Protein AF-A0A926ZY01-F1 (afdb_monomer_lite)

Structure (mmCIF, N/CA/C/O backbone):
data_AF-A0A926ZY01-F1
#
_entry.id   AF-A0A926ZY01-F1
#
loop_
_atom_site.group_PDB
_atom_site.id
_atom_site.type_symbol
_atom_site.label_atom_id
_atom_site.label_alt_id
_atom_site.label_comp_id
_atom_site.label_asym_id
_atom_site.label_entity_id
_atom_site.label_seq_id
_atom_site.pdbx_PDB_ins_code
_atom_site.Cartn_x
_atom_site.Cartn_y
_atom_site.Cartn_z
_atom_site.occupancy
_atom_site.B_iso_or_equiv
_atom_site.auth_seq_id
_atom_site.auth_comp_id
_atom_site.auth_asym_id
_atom_site.auth_atom_id
_atom_site.pdbx_PDB_model_num
ATOM 1 N N . MET A 1 1 ? -12.949 9.834 -4.287 1.00 61.84 1 MET A N 1
ATOM 2 C CA . MET A 1 1 ? -11.508 9.542 -4.143 1.00 61.84 1 MET A CA 1
ATOM 3 C C . MET A 1 1 ? -11.070 9.947 -2.746 1.00 61.84 1 MET A C 1
ATOM 5 O O . MET A 1 1 ? -11.374 11.066 -2.349 1.00 61.84 1 MET A O 1
ATOM 9 N N . LYS A 1 2 ? -10.418 9.050 -2.001 1.00 68.69 2 LYS A N 1
ATOM 10 C CA . LYS A 1 2 ? -9.829 9.330 -0.682 1.00 68.69 2 LYS A CA 1
ATOM 11 C C . LYS A 1 2 ? -8.324 9.095 -0.806 1.00 68.69 2 LYS A C 1
ATOM 13 O O . LYS A 1 2 ? -7.907 7.961 -1.002 1.00 68.69 2 LYS A O 1
ATOM 18 N N . LEU A 1 3 ? -7.532 10.164 -0.786 1.00 67.56 3 LEU A N 1
ATOM 19 C CA . LEU A 1 3 ? -6.085 10.106 -0.996 1.00 67.56 3 LEU A CA 1
ATOM 20 C C . LEU A 1 3 ? -5.375 10.776 0.179 1.00 67.56 3 LEU A C 1
ATOM 22 O O . LEU A 1 3 ? -5.732 11.895 0.541 1.00 67.56 3 LEU A O 1
ATOM 26 N N . ALA A 1 4 ? -4.372 10.103 0.740 1.00 73.69 4 ALA A N 1
ATOM 27 C CA . ALA A 1 4 ? -3.508 10.651 1.774 1.00 73.69 4 ALA A CA 1
ATOM 28 C C . ALA A 1 4 ? -2.054 10.627 1.295 1.00 73.69 4 ALA A C 1
ATOM 30 O O . ALA A 1 4 ? -1.463 9.564 1.121 1.00 73.69 4 ALA A O 1
ATOM 31 N N . LEU A 1 5 ? -1.490 11.812 1.071 1.00 71.50 5 LEU A N 1
ATOM 32 C CA . LEU A 1 5 ? -0.093 11.987 0.681 1.00 71.50 5 LEU A CA 1
ATOM 33 C C . LEU A 1 5 ? 0.662 12.537 1.887 1.00 71.50 5 LEU A C 1
ATOM 35 O O . LEU A 1 5 ? 0.366 13.640 2.345 1.00 71.50 5 LEU A O 1
ATOM 39 N N . LEU A 1 6 ? 1.596 11.754 2.421 1.00 75.56 6 LEU A N 1
ATOM 40 C CA . LEU A 1 6 ? 2.388 12.120 3.591 1.00 75.56 6 LEU A CA 1
ATOM 41 C C . LEU A 1 6 ? 3.845 12.268 3.168 1.00 75.56 6 LEU A C 1
ATOM 43 O O . LEU A 1 6 ? 4.340 11.485 2.366 1.00 75.56 6 LEU A O 1
ATOM 47 N N . SER A 1 7 ? 4.558 13.256 3.710 1.00 69.00 7 SER A N 1
ATOM 48 C CA . SER A 1 7 ? 5.970 13.414 3.352 1.00 69.00 7 SER A CA 1
ATOM 49 C C . SER A 1 7 ? 6.815 12.254 3.887 1.00 69.00 7 SER A C 1
ATOM 51 O O . SER A 1 7 ? 7.634 11.660 3.195 1.00 69.00 7 SER A O 1
ATOM 53 N N . THR A 1 8 ? 6.572 11.871 5.131 1.00 70.06 8 THR A N 1
ATOM 54 C CA . THR A 1 8 ? 7.142 10.667 5.723 1.00 70.06 8 THR A CA 1
ATOM 55 C C . THR A 1 8 ? 6.155 10.116 6.733 1.00 70.06 8 THR A C 1
ATOM 57 O O . THR A 1 8 ? 5.390 10.862 7.345 1.00 70.06 8 THR A O 1
ATOM 60 N N . GLN A 1 9 ? 6.160 8.798 6.870 1.00 72.06 9 GLN A N 1
ATOM 61 C CA . GLN A 1 9 ? 5.323 8.065 7.817 1.00 72.06 9 GLN A CA 1
ATOM 62 C C . GLN A 1 9 ? 6.135 7.611 9.034 1.00 72.06 9 GLN A C 1
ATOM 64 O O . GLN A 1 9 ? 5.579 7.093 9.993 1.00 72.06 9 GLN A O 1
ATOM 69 N N . GLU A 1 10 ? 7.451 7.829 8.994 1.00 74.38 10 GLU A N 1
ATOM 70 C CA . GLU A 1 10 ? 8.391 7.391 10.023 1.00 74.38 10 GLU A CA 1
ATOM 71 C C . GLU A 1 10 ? 8.517 8.387 11.177 1.00 74.38 10 GLU A C 1
ATOM 73 O O . GLU A 1 10 ? 9.062 8.060 12.228 1.00 74.38 10 GLU A O 1
ATOM 78 N N . THR A 1 11 ? 8.028 9.613 10.989 1.00 81.12 11 THR A N 1
ATOM 79 C CA . THR A 1 11 ? 7.931 10.592 12.070 1.00 81.12 11 THR A CA 1
ATOM 80 C C . THR A 1 11 ? 6.690 10.322 12.907 1.00 81.12 11 THR A C 1
ATOM 82 O O . THR A 1 11 ? 5.692 9.792 12.417 1.00 81.12 11 THR A O 1
ATOM 85 N N . GLU A 1 12 ? 6.706 10.765 14.162 1.00 83.25 12 GLU A N 1
ATOM 86 C CA . GLU A 1 12 ? 5.544 10.680 15.053 1.00 83.25 12 GLU A CA 1
ATOM 87 C C . GLU A 1 12 ? 4.293 11.329 14.435 1.00 83.25 12 GLU A C 1
ATOM 89 O O . GLU A 1 12 ? 3.196 10.770 14.491 1.00 83.25 12 GLU A O 1
ATOM 94 N N . SER A 1 13 ? 4.454 12.479 13.771 1.00 84.69 13 SER A N 1
ATOM 95 C CA . SER A 1 13 ? 3.359 13.152 13.065 1.00 84.69 13 SER A CA 1
ATOM 96 C C . SER A 1 13 ? 2.849 12.343 11.871 1.00 84.69 13 SER A C 1
ATOM 98 O O . SER A 1 13 ? 1.641 12.297 11.642 1.00 84.69 13 SER A O 1
ATOM 100 N N . GLY A 1 14 ? 3.745 11.683 11.131 1.00 85.81 14 GLY A N 1
ATOM 101 C CA . GLY A 1 14 ? 3.386 10.790 10.033 1.00 85.81 14 GLY A CA 1
ATOM 102 C C . GLY A 1 14 ? 2.581 9.588 10.521 1.00 85.81 14 GLY A C 1
ATOM 103 O O . GLY A 1 14 ? 1.482 9.342 10.028 1.00 85.81 14 GLY A O 1
ATOM 104 N N . ALA A 1 15 ? 3.072 8.905 11.555 1.00 86.12 15 ALA A N 1
ATOM 105 C CA . ALA A 1 15 ? 2.375 7.788 12.187 1.00 86.12 15 ALA A CA 1
ATOM 106 C C . ALA A 1 15 ? 1.003 8.208 12.747 1.00 86.12 15 ALA A C 1
ATOM 108 O O . ALA A 1 15 ? 0.004 7.517 12.543 1.00 86.12 15 ALA A O 1
ATOM 109 N N . THR A 1 16 ? 0.924 9.381 13.383 1.00 90.00 16 THR A N 1
ATOM 110 C CA . THR A 1 16 ? -0.337 9.946 13.892 1.00 90.00 16 THR A CA 1
ATOM 111 C C . THR A 1 16 ? -1.329 10.220 12.762 1.00 90.00 16 THR A C 1
ATOM 113 O O . THR A 1 16 ? -2.512 9.911 12.897 1.00 90.00 16 THR A O 1
ATOM 116 N N . ALA A 1 17 ? -0.865 10.748 11.627 1.00 90.19 17 ALA A N 1
ATOM 117 C CA . ALA A 1 17 ? -1.714 10.983 10.465 1.00 90.19 17 ALA A CA 1
ATOM 118 C C . ALA A 1 17 ? -2.256 9.670 9.876 1.00 90.19 17 ALA A C 1
ATOM 120 O O . ALA A 1 17 ? -3.448 9.580 9.577 1.00 90.19 17 ALA A O 1
ATOM 121 N N . VAL A 1 18 ? -1.418 8.632 9.760 1.00 90.69 18 VAL A N 1
ATOM 122 C CA . VAL A 1 18 ? -1.853 7.300 9.301 1.00 90.69 18 VAL A CA 1
ATOM 123 C C . VAL A 1 18 ? -2.886 6.708 10.257 1.00 90.69 18 VAL A C 1
ATOM 125 O O . VAL A 1 18 ? -3.937 6.251 9.808 1.00 90.69 18 VAL A O 1
ATOM 128 N N . LYS A 1 19 ? -2.637 6.773 11.570 1.00 92.00 19 LYS A N 1
ATOM 129 C CA . LYS A 1 19 ? -3.585 6.314 12.591 1.00 92.00 19 LYS A CA 1
ATOM 130 C C . LYS A 1 19 ? -4.932 7.025 12.468 1.00 92.00 19 LYS A C 1
ATOM 132 O O . LYS A 1 19 ? -5.966 6.366 12.389 1.00 92.00 19 LYS A O 1
ATOM 137 N N . PHE A 1 20 ? -4.915 8.354 12.382 1.00 91.88 20 PHE A N 1
ATOM 138 C CA . PHE A 1 20 ? -6.122 9.160 12.222 1.00 91.88 20 PHE A CA 1
ATOM 139 C C . PHE A 1 20 ? -6.922 8.758 10.977 1.00 91.88 20 PHE A C 1
ATOM 141 O O . PHE A 1 20 ? -8.148 8.668 11.036 1.00 91.88 20 PHE A O 1
ATOM 148 N N . LEU A 1 21 ? -6.250 8.481 9.856 1.00 90.88 21 LEU A N 1
ATOM 149 C CA . LEU A 1 21 ? -6.900 8.021 8.628 1.00 90.88 21 LEU A CA 1
ATOM 150 C C . LEU A 1 21 ? -7.535 6.640 8.797 1.00 90.88 21 LEU A C 1
ATOM 152 O O . LEU A 1 21 ? -8.683 6.454 8.400 1.00 90.88 21 LEU A O 1
ATOM 156 N N . VAL A 1 22 ? -6.814 5.688 9.393 1.00 91.81 22 VAL A N 1
ATOM 157 C CA . VAL A 1 22 ? -7.323 4.332 9.649 1.00 91.81 22 VAL A CA 1
ATOM 158 C C . VAL A 1 22 ? -8.569 4.375 10.532 1.00 91.81 22 VAL A C 1
ATOM 160 O O . VAL A 1 22 ? -9.571 3.735 10.209 1.00 91.81 22 VAL A O 1
ATOM 163 N N . GLU A 1 23 ? -8.546 5.170 11.601 1.00 92.25 23 GLU A N 1
ATOM 164 C CA . GLU A 1 23 ? -9.684 5.338 12.509 1.00 92.25 23 GLU A CA 1
ATOM 165 C C . GLU A 1 23 ? -10.859 6.047 11.816 1.00 92.25 23 GLU A C 1
ATOM 167 O O . GLU A 1 23 ? -11.980 5.535 11.814 1.00 92.25 23 GLU A O 1
ATOM 172 N N . SER A 1 24 ? -10.604 7.175 11.145 1.00 90.62 24 SER A N 1
ATOM 173 C CA . SER A 1 24 ? -11.639 7.983 10.473 1.00 90.62 24 SER A CA 1
ATOM 174 C C . SER A 1 24 ? -12.334 7.246 9.329 1.00 90.62 24 SER A C 1
ATOM 176 O O . SER A 1 24 ? -13.474 7.555 8.982 1.00 90.62 24 SER A O 1
ATOM 178 N N . LEU A 1 25 ? -11.645 6.286 8.715 1.00 90.00 25 LEU A N 1
ATOM 179 C CA . LEU A 1 25 ? -12.168 5.481 7.616 1.00 90.00 25 LEU A CA 1
ATOM 180 C C . LEU A 1 25 ? -12.677 4.110 8.062 1.00 90.00 25 LEU A C 1
ATOM 182 O O . LEU A 1 25 ? -13.145 3.353 7.216 1.00 90.00 25 LEU A O 1
ATOM 186 N N . SER A 1 26 ? -12.640 3.814 9.368 1.00 92.69 26 SER A N 1
ATOM 187 C CA . SER A 1 26 ? -13.055 2.522 9.930 1.00 92.69 26 SER A CA 1
ATOM 188 C C . SER A 1 26 ? -12.314 1.337 9.299 1.00 92.69 26 SER A C 1
ATOM 190 O O . SER A 1 26 ? -12.901 0.295 9.027 1.00 92.69 26 SER A O 1
ATOM 192 N N . PHE A 1 27 ? -11.011 1.501 9.056 1.00 93.19 27 PHE A N 1
ATOM 193 C CA . PHE A 1 27 ? -10.144 0.458 8.500 1.00 93.19 27 PHE A CA 1
ATOM 194 C C . PHE A 1 27 ? -9.415 -0.371 9.557 1.00 93.19 27 PHE A C 1
ATOM 196 O O . PHE A 1 27 ? -8.578 -1.208 9.214 1.00 93.19 27 PHE A O 1
ATOM 203 N N . LYS A 1 28 ? -9.732 -0.175 10.836 1.00 91.75 28 LYS A N 1
ATOM 204 C CA . LYS A 1 28 ? -9.275 -1.083 11.883 1.00 91.75 28 LYS A CA 1
ATOM 205 C C . LYS A 1 28 ? -9.736 -2.514 11.565 1.00 91.75 28 LYS A C 1
ATOM 207 O O . LYS A 1 28 ? -10.830 -2.711 11.045 1.00 91.75 28 LYS A O 1
ATOM 212 N N . ASP A 1 29 ? -8.875 -3.484 11.841 1.00 94.75 29 ASP A N 1
ATOM 213 C CA . ASP A 1 29 ? -9.057 -4.917 11.594 1.00 94.75 29 ASP A CA 1
ATOM 214 C C . ASP A 1 29 ? -9.157 -5.299 10.101 1.00 94.75 29 ASP A C 1
ATOM 216 O O . ASP A 1 29 ? -9.592 -6.396 9.748 1.00 94.75 29 ASP A O 1
ATOM 220 N N . THR A 1 30 ? -8.716 -4.415 9.196 1.00 96.06 30 THR A N 1
ATOM 221 C CA . THR A 1 30 ? -8.625 -4.707 7.757 1.00 96.06 30 THR A CA 1
ATOM 222 C C . THR A 1 30 ? -7.220 -5.141 7.337 1.00 96.06 30 THR A C 1
ATOM 224 O O . THR A 1 30 ? -6.233 -4.935 8.045 1.00 96.06 30 THR A O 1
ATOM 227 N N . SER A 1 31 ? -7.118 -5.743 6.150 1.00 97.31 31 SER A N 1
ATOM 228 C CA . SER A 1 31 ? -5.833 -6.041 5.514 1.00 97.31 31 SER A CA 1
ATOM 229 C C . SER A 1 31 ? -5.396 -4.931 4.558 1.00 97.31 31 SER A C 1
ATOM 231 O O . SER A 1 31 ? -6.235 -4.358 3.863 1.00 97.31 31 SER A O 1
ATOM 233 N N . ALA A 1 32 ? -4.093 -4.714 4.433 1.00 97.69 32 ALA A N 1
ATOM 234 C CA . ALA A 1 32 ? -3.480 -3.761 3.518 1.00 97.69 32 ALA A CA 1
ATOM 235 C C . ALA A 1 32 ? -2.446 -4.444 2.610 1.00 97.69 32 ALA A C 1
ATOM 237 O O . ALA A 1 32 ? -1.931 -5.520 2.923 1.00 97.69 32 ALA A O 1
ATOM 238 N N . ALA A 1 33 ? -2.122 -3.796 1.494 1.00 97.56 33 ALA A N 1
ATOM 239 C CA . ALA A 1 33 ? -1.030 -4.190 0.610 1.00 97.56 33 ALA A CA 1
ATOM 240 C C . ALA A 1 33 ? 0.087 -3.145 0.584 1.00 97.56 33 ALA A C 1
ATOM 242 O O . ALA A 1 33 ? -0.139 -1.978 0.883 1.00 97.56 33 ALA A O 1
ATOM 243 N N . PHE A 1 34 ? 1.279 -3.564 0.177 1.00 96.12 34 PHE A N 1
ATOM 244 C CA . PHE A 1 34 ? 2.463 -2.735 0.008 1.00 96.12 34 PHE A CA 1
ATOM 245 C C . PHE A 1 34 ? 3.010 -2.883 -1.409 1.00 96.12 34 PHE A C 1
ATOM 247 O O . PHE A 1 34 ? 3.200 -4.005 -1.882 1.00 96.12 34 PHE A O 1
ATOM 254 N N . ILE A 1 35 ? 3.299 -1.758 -2.059 1.00 94.50 35 ILE A N 1
ATOM 255 C CA . ILE A 1 35 ? 3.997 -1.697 -3.341 1.00 94.50 35 ILE A CA 1
ATOM 256 C C . ILE A 1 35 ? 5.366 -1.059 -3.116 1.00 94.50 35 ILE A C 1
ATOM 258 O O . ILE A 1 35 ? 5.456 0.099 -2.700 1.00 94.50 35 ILE A O 1
ATOM 262 N N . ALA A 1 36 ? 6.421 -1.807 -3.425 1.00 92.88 36 ALA A N 1
ATOM 263 C CA . ALA A 1 36 ? 7.777 -1.288 -3.443 1.00 92.88 36 ALA A CA 1
ATOM 264 C C . ALA A 1 36 ? 8.001 -0.427 -4.700 1.00 92.88 36 ALA A C 1
ATOM 266 O O . ALA A 1 36 ? 7.776 -0.866 -5.830 1.00 92.88 36 ALA A O 1
ATOM 267 N N . SER A 1 37 ? 8.453 0.812 -4.507 1.00 88.19 37 SER A N 1
ATOM 268 C CA . SER A 1 37 ? 8.797 1.755 -5.583 1.00 88.19 37 SER A CA 1
ATOM 269 C C . SER A 1 37 ? 10.129 1.424 -6.267 1.00 88.19 37 SER A C 1
ATOM 271 O O . SER A 1 37 ? 10.408 1.911 -7.363 1.00 88.19 37 SER A O 1
ATOM 273 N N . GLN A 1 38 ? 10.944 0.591 -5.623 1.00 87.56 38 GLN A N 1
ATOM 274 C CA . GLN A 1 38 ? 12.219 0.060 -6.097 1.00 87.56 38 GLN A CA 1
ATOM 275 C C . GLN A 1 38 ? 12.503 -1.276 -5.390 1.00 87.56 38 GLN A 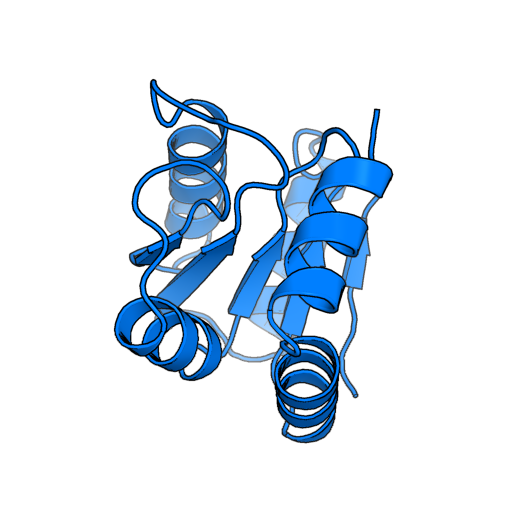C 1
ATOM 277 O O . GLN A 1 38 ? 11.861 -1.538 -4.371 1.00 87.56 38 GLN A O 1
ATOM 282 N N . PRO A 1 39 ? 13.465 -2.087 -5.869 1.00 89.06 39 PRO A N 1
ATOM 283 C CA . PRO A 1 39 ? 13.789 -3.361 -5.240 1.00 89.06 39 PRO A CA 1
ATOM 284 C C . PRO A 1 39 ? 14.068 -3.260 -3.735 1.00 89.06 39 PRO A C 1
ATOM 286 O O . PRO A 1 39 ? 14.975 -2.540 -3.321 1.00 89.06 39 PRO A O 1
ATOM 289 N N . ASP A 1 40 ? 13.316 -4.019 -2.936 1.00 88.94 40 ASP A N 1
ATOM 290 C CA . ASP A 1 40 ? 13.473 -4.139 -1.476 1.00 88.94 40 ASP A CA 1
ATOM 291 C C . ASP A 1 40 ? 13.757 -5.605 -1.112 1.00 88.94 40 ASP A C 1
ATOM 293 O O . ASP A 1 40 ? 12.916 -6.326 -0.573 1.00 88.94 40 ASP A O 1
ATOM 297 N N . ALA A 1 41 ? 14.950 -6.082 -1.484 1.00 88.12 41 ALA A N 1
ATOM 298 C CA . ALA A 1 41 ? 15.317 -7.500 -1.405 1.00 88.12 41 ALA A CA 1
ATOM 299 C C . ALA A 1 41 ? 15.213 -8.079 0.019 1.00 88.12 41 ALA A C 1
ATOM 301 O O . ALA A 1 41 ? 14.811 -9.229 0.193 1.00 88.12 41 ALA A O 1
ATOM 302 N N . GLU A 1 42 ? 15.536 -7.273 1.031 1.00 91.62 42 GLU A N 1
ATOM 303 C CA . GLU A 1 42 ? 15.460 -7.659 2.446 1.00 91.62 42 GLU A CA 1
ATOM 304 C C . GLU A 1 42 ? 14.091 -7.354 3.074 1.00 91.62 42 GLU A C 1
ATOM 306 O O . GLU A 1 42 ? 13.863 -7.647 4.250 1.00 91.62 42 GLU A O 1
ATOM 311 N N . ARG A 1 43 ? 13.158 -6.790 2.293 1.00 92.62 43 ARG A N 1
ATOM 312 C CA . ARG A 1 43 ? 11.836 -6.341 2.748 1.00 92.62 43 ARG A CA 1
ATOM 313 C C . ARG A 1 43 ? 11.927 -5.366 3.922 1.00 92.62 43 ARG A C 1
ATOM 315 O O . ARG A 1 43 ? 11.065 -5.380 4.802 1.00 92.62 43 ARG A O 1
ATOM 322 N N . TYR A 1 44 ? 12.980 -4.555 3.974 1.00 92.44 44 TYR A N 1
ATOM 323 C CA . TYR A 1 44 ? 13.240 -3.649 5.088 1.00 92.44 44 TYR A CA 1
ATOM 324 C C . TYR A 1 44 ? 12.101 -2.636 5.240 1.00 92.44 44 TYR A C 1
ATOM 326 O O . TYR A 1 44 ? 11.517 -2.507 6.320 1.00 92.44 44 TYR A O 1
ATOM 334 N N . PHE A 1 45 ? 11.728 -1.970 4.144 1.00 90.94 45 PHE A N 1
ATOM 335 C CA . PHE A 1 45 ? 10.672 -0.958 4.155 1.00 90.94 45 PHE A CA 1
ATOM 336 C C . PHE A 1 45 ? 9.299 -1.591 4.361 1.00 90.94 45 PHE A C 1
ATOM 338 O O . PHE A 1 45 ? 8.475 -1.049 5.099 1.00 90.94 45 PHE A O 1
ATOM 345 N N . PHE A 1 46 ? 9.069 -2.765 3.768 1.00 94.19 46 PHE A N 1
ATOM 346 C CA . PHE A 1 46 ? 7.844 -3.528 3.996 1.00 94.19 46 PHE A CA 1
ATOM 347 C C . PHE A 1 46 ? 7.660 -3.905 5.470 1.00 94.19 46 PHE A C 1
ATOM 349 O O . PHE A 1 46 ? 6.592 -3.670 6.030 1.00 94.19 46 PHE A O 1
ATOM 356 N N . ASN A 1 47 ? 8.688 -4.472 6.108 1.00 95.25 47 ASN A N 1
ATOM 357 C CA . ASN A 1 47 ? 8.617 -4.894 7.507 1.00 95.25 47 ASN A CA 1
ATOM 358 C C . ASN A 1 47 ? 8.402 -3.689 8.431 1.00 95.25 47 ASN A C 1
ATOM 360 O O . ASN A 1 47 ? 7.523 -3.730 9.284 1.00 95.25 47 ASN A O 1
ATOM 364 N N . LYS A 1 48 ? 9.115 -2.582 8.195 1.00 92.56 48 LYS A N 1
ATOM 365 C CA . LYS A 1 48 ? 8.928 -1.342 8.957 1.00 92.56 48 LYS A CA 1
ATOM 366 C C . LYS A 1 48 ? 7.506 -0.787 8.830 1.00 92.56 48 LYS A C 1
ATOM 368 O O . LYS A 1 48 ? 6.903 -0.397 9.828 1.00 92.56 48 LYS A O 1
ATOM 373 N N . ALA A 1 49 ? 6.948 -0.775 7.616 1.00 93.19 49 ALA A N 1
ATOM 374 C CA . ALA A 1 49 ? 5.562 -0.371 7.399 1.00 93.19 49 ALA A CA 1
ATOM 375 C C . ALA A 1 49 ? 4.579 -1.336 8.081 1.00 93.19 49 ALA A C 1
ATOM 377 O O . ALA A 1 49 ? 3.622 -0.881 8.707 1.00 93.19 49 ALA A O 1
ATOM 378 N N . ARG A 1 50 ? 4.821 -2.652 7.997 1.00 95.88 50 ARG A N 1
ATOM 379 C CA . ARG A 1 50 ? 3.986 -3.681 8.633 1.00 95.88 50 ARG A CA 1
ATOM 380 C C . ARG A 1 50 ? 3.896 -3.465 10.137 1.00 95.88 50 ARG A C 1
ATOM 382 O O . ARG A 1 50 ? 2.784 -3.418 10.647 1.00 95.88 50 ARG A O 1
ATOM 389 N N . ASP A 1 51 ? 5.026 -3.268 10.809 1.00 94.69 51 ASP A N 1
ATOM 390 C CA . ASP A 1 51 ? 5.064 -3.052 12.258 1.00 94.69 51 ASP A CA 1
ATOM 391 C C . ASP A 1 51 ? 4.268 -1.784 12.648 1.00 94.69 51 ASP A C 1
ATOM 393 O O . ASP A 1 51 ? 3.519 -1.770 13.628 1.00 94.69 51 ASP A O 1
ATOM 397 N N . GLY A 1 52 ? 4.349 -0.731 11.823 1.00 93.12 52 GLY A N 1
ATOM 398 C CA . GLY A 1 52 ? 3.549 0.486 11.982 1.00 93.12 52 GLY A CA 1
ATOM 399 C C . GLY A 1 52 ? 2.040 0.245 11.847 1.00 93.12 52 GLY A C 1
ATOM 400 O O . GLY A 1 52 ? 1.274 0.675 12.709 1.00 93.12 52 GLY A O 1
ATOM 401 N N . TYR A 1 53 ? 1.601 -0.467 10.806 1.00 95.12 53 TYR A N 1
ATOM 402 C CA . TYR A 1 53 ? 0.185 -0.808 10.608 1.00 95.12 53 TYR A CA 1
ATOM 403 C C . TYR A 1 53 ? -0.352 -1.763 11.681 1.00 95.12 53 TYR A C 1
ATOM 405 O O . TYR A 1 53 ? -1.474 -1.578 12.155 1.00 95.12 53 TYR A O 1
ATOM 413 N N . GLU A 1 54 ? 0.446 -2.742 12.109 1.00 95.56 54 GLU A N 1
ATOM 414 C CA . GLU A 1 54 ? 0.064 -3.696 13.152 1.00 95.56 54 GLU A CA 1
ATOM 415 C C . GLU A 1 54 ? -0.225 -2.973 14.473 1.00 95.56 54 GLU A C 1
ATOM 417 O O . GLU A 1 54 ? -1.244 -3.237 15.115 1.00 95.56 54 GLU A O 1
ATOM 422 N N . SER A 1 55 ? 0.582 -1.961 14.817 1.00 94.38 55 SER A N 1
ATOM 423 C CA . SER A 1 55 ? 0.381 -1.139 16.020 1.00 94.38 55 SER A CA 1
ATOM 424 C C . SER A 1 55 ? -0.953 -0.373 16.055 1.00 94.38 55 SER A C 1
ATOM 426 O O . SER A 1 55 ? -1.413 0.027 17.127 1.00 94.38 55 SER A O 1
ATOM 428 N N . ILE A 1 56 ? -1.599 -0.191 14.898 1.00 94.56 56 ILE A N 1
ATOM 429 C CA . ILE A 1 56 ? -2.896 0.487 14.744 1.00 94.56 56 ILE A CA 1
ATOM 430 C C . ILE A 1 56 ? -4.013 -0.464 14.280 1.00 94.56 56 ILE A C 1
ATOM 432 O O . ILE A 1 56 ? -5.102 -0.012 13.924 1.00 94.56 56 ILE A O 1
ATOM 436 N N . GLY A 1 57 ? -3.770 -1.778 14.321 1.00 95.94 57 GLY A N 1
ATOM 437 C CA . GLY A 1 57 ? -4.770 -2.806 14.034 1.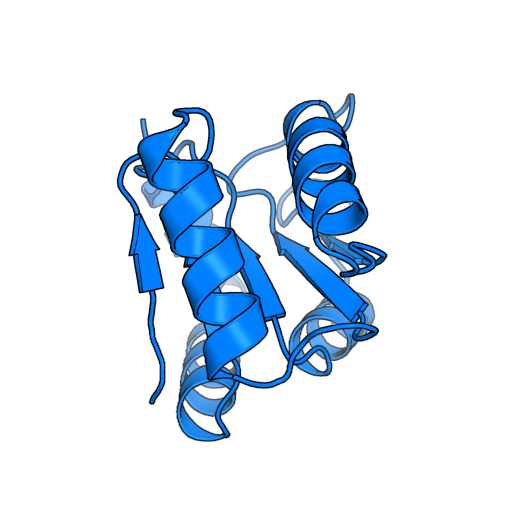00 95.94 57 GLY A CA 1
ATOM 438 C C . GLY A 1 57 ? -5.039 -3.037 12.547 1.00 95.94 57 GLY A C 1
ATOM 439 O O . GLY A 1 57 ? -6.154 -3.398 12.193 1.00 95.94 57 GLY A O 1
ATOM 440 N N . VAL A 1 58 ? -4.062 -2.815 11.667 1.00 97.31 58 VAL A N 1
ATOM 441 C CA . VAL A 1 58 ? -4.161 -3.123 10.230 1.00 97.31 58 VAL A CA 1
ATOM 442 C C . VAL A 1 58 ? -3.132 -4.190 9.868 1.00 97.31 58 VAL A C 1
ATOM 444 O O . VAL A 1 58 ? -1.959 -4.075 10.209 1.00 97.31 58 VAL A O 1
ATOM 447 N N . ASN A 1 59 ? -3.551 -5.225 9.142 1.00 97.75 59 ASN A N 1
ATOM 448 C CA . ASN A 1 59 ? -2.666 -6.317 8.738 1.00 97.75 59 ASN A CA 1
ATOM 449 C C . ASN A 1 59 ? -2.075 -6.073 7.339 1.00 97.75 59 ASN A C 1
ATOM 451 O O . ASN A 1 59 ? -2.747 -6.296 6.330 1.00 97.75 59 ASN A O 1
ATOM 455 N N . LEU A 1 60 ? -0.820 -5.627 7.259 1.00 97.44 60 LEU A N 1
ATOM 456 C CA . LEU A 1 60 ? -0.103 -5.468 5.990 1.00 97.44 60 LEU A CA 1
ATOM 457 C C . LEU A 1 60 ? 0.402 -6.838 5.491 1.00 97.44 60 LEU A C 1
ATOM 459 O O . LEU A 1 60 ? 1.512 -7.262 5.807 1.00 97.44 60 LEU A O 1
ATOM 463 N N . ASP A 1 61 ? -0.434 -7.544 4.724 1.00 97.06 61 ASP A N 1
ATOM 464 C CA . ASP A 1 61 ? -0.277 -8.980 4.428 1.00 97.06 61 ASP A CA 1
ATOM 465 C C . ASP A 1 61 ? 0.138 -9.302 2.985 1.00 97.06 61 ASP A C 1
ATOM 467 O O . ASP A 1 61 ? 0.355 -10.464 2.632 1.00 97.06 61 ASP A O 1
ATOM 471 N N . THR A 1 62 ? 0.195 -8.287 2.127 1.00 97.00 62 THR A N 1
ATOM 472 C CA . THR A 1 62 ? 0.445 -8.447 0.695 1.00 97.00 62 THR A CA 1
ATOM 473 C C . THR A 1 62 ? 1.572 -7.506 0.285 1.00 97.00 62 THR A C 1
ATOM 475 O O . THR A 1 62 ? 1.488 -6.304 0.512 1.00 97.00 62 THR A O 1
ATOM 478 N N . TYR A 1 63 ? 2.624 -8.051 -0.319 1.00 95.81 63 TYR A N 1
ATOM 479 C CA . TYR A 1 63 ? 3.792 -7.316 -0.805 1.00 95.81 63 TYR A CA 1
ATOM 480 C C . TYR A 1 63 ? 3.930 -7.540 -2.305 1.00 95.81 63 TYR A C 1
ATOM 482 O O . TYR A 1 63 ? 3.839 -8.685 -2.750 1.00 95.81 63 TYR A O 1
ATOM 490 N N . ILE A 1 64 ? 4.194 -6.478 -3.061 1.00 94.12 64 ILE A N 1
ATOM 491 C CA . ILE A 1 64 ? 4.589 -6.568 -4.464 1.00 94.12 64 ILE A CA 1
ATOM 492 C C . ILE A 1 64 ? 5.773 -5.647 -4.754 1.00 94.12 64 ILE A C 1
ATOM 494 O O . ILE A 1 64 ? 5.883 -4.541 -4.225 1.00 94.12 64 ILE A O 1
ATOM 498 N N . ASP A 1 65 ? 6.630 -6.119 -5.647 1.00 92.31 65 ASP A N 1
ATOM 499 C CA . ASP A 1 65 ? 7.749 -5.399 -6.233 1.00 92.31 65 ASP A CA 1
ATOM 500 C C . ASP A 1 65 ? 7.625 -5.529 -7.753 1.00 92.31 65 ASP A C 1
ATOM 502 O O . ASP A 1 65 ? 7.375 -6.614 -8.282 1.00 92.31 65 ASP A O 1
ATOM 506 N N . PHE A 1 66 ? 7.723 -4.409 -8.468 1.00 89.00 66 PHE A N 1
ATOM 507 C CA . PHE A 1 66 ? 7.557 -4.420 -9.919 1.00 89.00 66 PHE A CA 1
ATOM 508 C C . PHE A 1 66 ? 8.746 -5.027 -10.660 1.00 89.00 66 PHE A C 1
ATOM 510 O O . PHE A 1 66 ? 8.586 -5.495 -11.790 1.00 89.00 66 PHE A O 1
ATOM 517 N N . GLU A 1 67 ? 9.928 -4.999 -10.061 1.00 85.81 67 GLU A N 1
ATOM 518 C CA . GLU A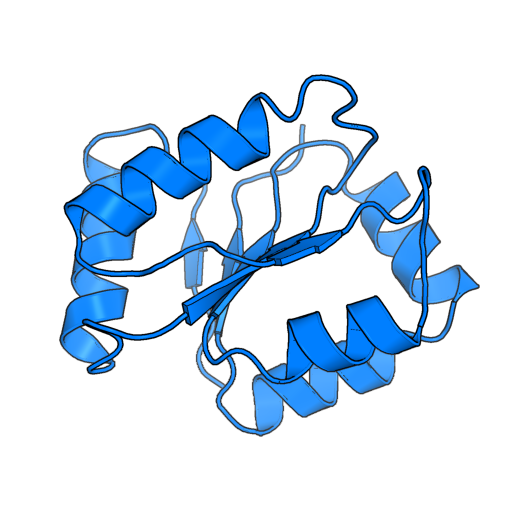 1 67 ? 11.174 -5.433 -10.683 1.00 85.81 67 GLU A CA 1
ATOM 519 C C . GLU A 1 67 ? 11.590 -6.830 -10.219 1.00 85.81 67 GLU A C 1
ATOM 521 O O . GLU A 1 67 ? 12.246 -7.549 -10.972 1.00 85.81 67 GLU A O 1
ATOM 526 N N . SER A 1 68 ? 11.151 -7.250 -9.030 1.00 84.00 68 SER A N 1
ATOM 527 C CA . SER A 1 68 ? 11.407 -8.585 -8.487 1.00 84.00 68 SER A CA 1
ATOM 528 C C . SER A 1 68 ? 10.113 -9.366 -8.258 1.00 84.00 68 SER A C 1
ATOM 530 O O . SER A 1 68 ? 9.366 -9.104 -7.319 1.00 84.00 68 SER A O 1
ATOM 532 N N . GLY A 1 69 ? 9.851 -10.367 -9.105 1.00 78.69 69 GLY A N 1
ATOM 533 C CA . GLY A 1 69 ? 8.729 -11.290 -8.900 1.00 78.69 69 GLY A CA 1
ATOM 534 C C . GLY A 1 69 ? 7.343 -10.684 -9.147 1.00 78.69 69 GLY A C 1
ATOM 535 O O . GLY A 1 69 ? 6.374 -11.131 -8.535 1.00 78.69 69 GLY A O 1
ATOM 536 N N . PHE A 1 70 ? 7.240 -9.682 -10.028 1.00 88.81 70 PHE A N 1
ATOM 537 C CA . PHE A 1 70 ? 5.953 -9.116 -10.431 1.00 88.81 70 PHE A CA 1
ATOM 538 C C . PHE A 1 70 ? 5.044 -10.175 -11.067 1.00 88.81 70 PHE A C 1
ATOM 540 O O . PHE A 1 70 ? 5.440 -10.872 -12.002 1.00 88.81 70 PHE A O 1
ATOM 547 N N . ASP A 1 71 ? 3.801 -10.215 -10.598 1.00 89.69 71 ASP A N 1
ATOM 548 C CA . ASP A 1 71 ? 2.725 -11.054 -11.113 1.00 89.69 71 ASP A CA 1
ATOM 549 C C . ASP A 1 71 ? 1.430 -10.232 -11.164 1.00 89.69 71 ASP A C 1
ATOM 551 O O . ASP A 1 71 ? 1.103 -9.488 -10.235 1.00 89.69 71 ASP A O 1
ATOM 555 N N . GLU A 1 72 ? 0.685 -10.356 -12.261 1.00 91.62 72 GLU A N 1
ATOM 556 C CA . GLU A 1 72 ? -0.572 -9.633 -12.444 1.00 91.62 72 GLU A CA 1
ATOM 557 C C . GLU A 1 72 ? -1.651 -10.118 -11.467 1.00 91.62 72 GLU A C 1
ATOM 559 O O . GLU A 1 72 ? -2.408 -9.301 -10.942 1.00 91.62 72 GLU A O 1
ATOM 564 N N . THR A 1 73 ? -1.665 -11.412 -11.134 1.00 94.12 73 THR A N 1
ATOM 565 C CA . THR A 1 73 ? -2.611 -11.969 -10.151 1.00 94.12 73 THR A CA 1
ATOM 566 C C . THR A 1 73 ? -2.350 -11.390 -8.760 1.00 94.12 73 THR A C 1
ATOM 568 O O . THR A 1 73 ? -3.276 -11.018 -8.033 1.00 94.12 73 THR A O 1
ATOM 571 N N . LEU A 1 74 ? -1.073 -11.253 -8.392 1.00 94.50 74 LEU A N 1
ATOM 572 C CA . LEU A 1 74 ? -0.658 -10.565 -7.176 1.00 94.50 74 LEU A CA 1
ATOM 573 C C . LEU A 1 74 ? -1.052 -9.082 -7.192 1.00 94.50 74 LEU A C 1
ATOM 575 O O . LEU A 1 74 ? -1.506 -8.569 -6.171 1.00 94.50 74 LEU A O 1
ATOM 579 N N . MET A 1 75 ? -0.937 -8.401 -8.334 1.00 95.62 75 MET A N 1
ATOM 580 C CA . MET A 1 75 ? -1.372 -7.009 -8.472 1.00 95.62 75 MET A CA 1
ATOM 581 C C . MET A 1 75 ? -2.889 -6.849 -8.282 1.00 95.62 75 MET A C 1
ATOM 583 O O . MET A 1 75 ? -3.337 -5.911 -7.622 1.00 95.62 75 MET A O 1
ATOM 587 N N . ASP A 1 76 ? -3.691 -7.776 -8.802 1.00 95.62 76 ASP A N 1
ATOM 588 C CA . ASP A 1 76 ? -5.139 -7.765 -8.584 1.00 95.62 76 ASP A CA 1
ATOM 589 C C . ASP A 1 76 ? -5.479 -8.015 -7.101 1.00 95.62 76 ASP A C 1
ATOM 591 O O . ASP A 1 76 ? -6.352 -7.348 -6.543 1.00 95.62 76 ASP A O 1
ATOM 595 N N . ARG A 1 77 ? -4.723 -8.886 -6.412 1.00 96.31 77 ARG A N 1
ATOM 596 C CA . ARG A 1 77 ? -4.823 -9.069 -4.951 1.00 96.31 77 ARG A CA 1
ATOM 597 C C . ARG A 1 77 ? -4.415 -7.818 -4.172 1.00 96.31 77 ARG A C 1
ATOM 599 O O . ARG A 1 77 ? -5.025 -7.526 -3.149 1.00 96.31 77 ARG A O 1
ATOM 606 N N . VAL A 1 78 ? -3.402 -7.077 -4.620 1.00 96.81 78 VAL A N 1
ATOM 607 C CA . VAL A 1 78 ? -3.024 -5.782 -4.026 1.00 96.81 78 VAL A CA 1
ATOM 608 C C . VAL A 1 78 ? -4.198 -4.810 -4.116 1.00 96.81 78 VAL A C 1
ATOM 610 O O . VAL A 1 78 ? -4.551 -4.174 -3.127 1.00 96.81 78 VAL A O 1
ATOM 613 N N . LEU A 1 79 ? -4.851 -4.744 -5.276 1.00 95.88 79 LEU A N 1
ATOM 614 C CA . LEU A 1 79 ? -5.951 -3.815 -5.532 1.00 95.88 79 LEU A CA 1
ATOM 615 C C . LEU A 1 79 ? -7.299 -4.234 -4.945 1.00 95.88 79 LEU A C 1
ATOM 617 O O . LEU A 1 79 ? -8.216 -3.416 -4.894 1.00 95.88 79 LEU A O 1
ATOM 621 N N . SER A 1 80 ? -7.431 -5.469 -4.462 1.00 96.12 80 SER A N 1
ATOM 622 C CA . SER A 1 80 ? -8.607 -5.892 -3.700 1.00 96.12 80 SER A CA 1
ATOM 623 C C . SER A 1 80 ? -8.565 -5.436 -2.235 1.00 96.12 80 SER A C 1
ATOM 625 O O . SER A 1 80 ? -9.540 -5.629 -1.509 1.00 96.12 80 SER A O 1
ATOM 627 N N . LYS A 1 81 ? -7.436 -4.890 -1.760 1.00 97.12 81 LYS A N 1
ATOM 628 C CA . LYS A 1 81 ? -7.252 -4.440 -0.372 1.00 97.12 81 LYS A CA 1
ATOM 629 C C . LYS A 1 81 ? -7.751 -3.002 -0.209 1.00 97.12 81 LYS A C 1
ATOM 631 O O . LYS A 1 81 ? -7.478 -2.182 -1.073 1.00 97.12 81 LYS A O 1
ATOM 636 N N . PRO A 1 82 ? -8.416 -2.634 0.899 1.00 95.38 82 PRO A N 1
ATOM 637 C CA . PRO A 1 82 ? -8.887 -1.260 1.113 1.00 95.38 82 PRO A CA 1
ATOM 638 C C . PRO A 1 82 ? -7.756 -0.220 1.176 1.00 95.38 82 PRO A C 1
ATOM 640 O O . PRO A 1 82 ? -7.970 0.942 0.823 1.00 95.38 82 PRO A O 1
ATOM 643 N N . ILE A 1 83 ? -6.560 -0.633 1.606 1.00 95.81 83 ILE A N 1
ATOM 644 C CA . ILE A 1 83 ? -5.377 0.219 1.752 1.00 95.81 83 ILE A CA 1
ATOM 645 C C . ILE A 1 83 ? -4.234 -0.353 0.912 1.00 95.81 83 ILE A C 1
ATOM 647 O O . ILE A 1 83 ? -3.902 -1.535 1.027 1.00 95.81 83 ILE A O 1
ATOM 651 N N . VAL A 1 84 ? -3.595 0.512 0.127 1.00 95.88 84 VAL A N 1
ATOM 652 C CA . VAL A 1 84 ? -2.347 0.228 -0.583 1.00 95.88 84 VAL A CA 1
ATOM 653 C C . VAL A 1 84 ? -1.285 1.233 -0.140 1.00 95.88 84 VAL A C 1
ATOM 655 O O . VAL A 1 84 ? -1.373 2.429 -0.418 1.00 95.88 84 VAL A O 1
ATOM 658 N N . HIS A 1 85 ? -0.269 0.741 0.557 1.00 94.38 85 HIS A N 1
ATOM 659 C CA . HIS A 1 85 ? 0.905 1.505 0.931 1.00 94.38 85 HIS A CA 1
ATOM 660 C C . HIS A 1 85 ? 1.891 1.565 -0.240 1.00 94.38 85 HIS A C 1
ATOM 662 O O . HIS A 1 85 ? 2.239 0.535 -0.815 1.00 94.38 85 HIS A O 1
ATOM 668 N N . LEU A 1 86 ? 2.359 2.760 -0.581 1.00 92.56 86 LEU A N 1
ATOM 669 C CA . LEU A 1 86 ? 3.391 2.988 -1.590 1.00 92.56 86 LEU A CA 1
ATOM 670 C C . LEU A 1 86 ? 4.693 3.340 -0.872 1.00 92.56 86 LEU A C 1
ATOM 672 O O . LEU A 1 86 ? 4.735 4.324 -0.129 1.00 92.56 86 LEU A O 1
ATOM 676 N N . SER A 1 87 ? 5.750 2.552 -1.075 1.00 89.62 87 SER A N 1
ATOM 677 C CA . SER A 1 87 ? 7.043 2.871 -0.467 1.00 89.62 87 SER A CA 1
ATOM 678 C C . SER A 1 87 ? 7.579 4.207 -0.992 1.00 89.62 87 SER A C 1
ATOM 680 O O . SER A 1 87 ? 7.353 4.568 -2.151 1.00 89.62 87 SER A O 1
ATOM 682 N N . GLY A 1 88 ? 8.370 4.903 -0.172 1.00 83.62 88 GLY A N 1
ATOM 683 C CA . GLY A 1 88 ? 9.267 5.947 -0.675 1.00 83.62 88 GLY A CA 1
ATOM 684 C C . GLY A 1 88 ? 10.329 5.375 -1.629 1.00 83.62 88 GLY A C 1
ATOM 685 O O . GLY A 1 88 ? 10.416 4.157 -1.828 1.00 83.62 88 GLY A O 1
ATOM 686 N N . GLY A 1 89 ? 11.134 6.255 -2.223 1.00 83.12 89 GLY A N 1
ATOM 687 C CA . GLY A 1 89 ? 12.194 5.899 -3.178 1.00 83.12 89 GLY A CA 1
ATOM 688 C C . GLY A 1 89 ? 11.958 6.467 -4.578 1.00 83.12 89 GLY A C 1
ATOM 689 O O . GLY A 1 89 ? 11.257 7.454 -4.741 1.00 83.12 89 GLY A O 1
ATOM 690 N N . ASN A 1 90 ? 12.530 5.867 -5.619 1.00 86.62 90 ASN A N 1
ATOM 691 C CA . ASN A 1 90 ? 12.588 6.510 -6.936 1.00 86.62 90 ASN A CA 1
ATOM 692 C C . ASN A 1 90 ? 11.220 6.580 -7.673 1.00 86.62 90 ASN A C 1
ATOM 694 O O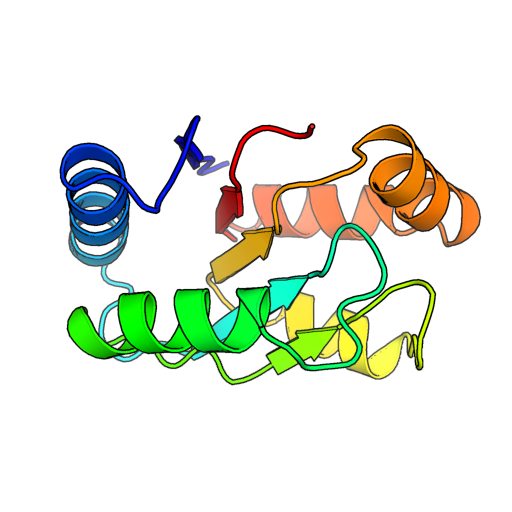 . ASN A 1 90 ? 10.765 5.595 -8.265 1.00 86.62 90 ASN A O 1
ATOM 698 N N . THR A 1 91 ? 10.598 7.770 -7.739 1.00 83.62 91 THR A N 1
ATOM 699 C CA . THR A 1 91 ? 9.307 7.978 -8.451 1.00 83.62 91 THR A CA 1
ATOM 700 C C . THR A 1 91 ? 9.382 7.630 -9.936 1.00 83.62 91 THR A C 1
ATOM 702 O O . THR A 1 91 ? 8.407 7.125 -10.497 1.00 83.62 91 THR A O 1
ATOM 705 N N . TYR A 1 92 ? 10.513 7.893 -10.602 1.00 88.06 92 TYR A N 1
ATOM 706 C CA . TYR A 1 92 ? 10.648 7.606 -12.031 1.00 88.06 92 TYR A CA 1
ATOM 707 C C . TYR A 1 92 ? 10.569 6.105 -12.299 1.00 88.06 92 TYR A C 1
ATOM 709 O O . TYR A 1 92 ? 9.876 5.705 -13.234 1.00 88.06 92 TYR A O 1
ATOM 717 N N . ARG A 1 93 ? 11.209 5.277 -11.464 1.00 91.06 93 ARG A N 1
ATOM 718 C CA . ARG A 1 93 ? 11.131 3.809 -11.562 1.00 91.06 93 ARG A CA 1
ATOM 719 C C . ARG A 1 93 ? 9.719 3.309 -11.307 1.00 91.06 93 ARG A C 1
ATOM 721 O O . ARG A 1 93 ? 9.195 2.555 -12.123 1.00 91.06 93 ARG A O 1
ATOM 728 N N . PHE A 1 94 ? 9.071 3.790 -10.248 1.00 89.44 94 PHE A N 1
ATOM 729 C CA . PHE A 1 94 ? 7.685 3.435 -9.944 1.00 89.44 94 PHE A CA 1
ATOM 730 C C . PHE A 1 94 ? 6.739 3.775 -11.107 1.00 89.44 94 PHE A C 1
ATOM 732 O O . PHE A 1 94 ? 6.016 2.912 -11.611 1.00 89.44 94 PHE A O 1
ATOM 739 N N . LEU A 1 95 ? 6.789 5.016 -11.607 1.00 90.75 95 LEU A N 1
ATOM 740 C CA . LEU A 1 95 ? 5.930 5.458 -12.705 1.00 90.75 95 LEU A CA 1
ATOM 741 C C . LEU A 1 95 ? 6.252 4.734 -14.019 1.00 90.75 95 LEU A C 1
ATOM 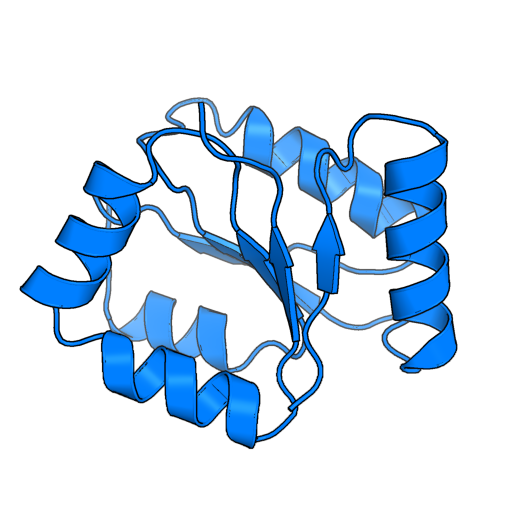743 O O . LEU A 1 95 ? 5.338 4.396 -14.773 1.00 90.75 95 LEU A O 1
ATOM 747 N N . HIS A 1 96 ? 7.532 4.485 -14.302 1.00 92.50 96 HIS A N 1
ATOM 748 C CA . HIS A 1 96 ? 7.953 3.688 -15.451 1.00 92.50 96 HIS A CA 1
ATOM 749 C C . HIS A 1 96 ? 7.391 2.263 -15.369 1.00 92.50 96 HIS A C 1
ATOM 751 O O . HIS A 1 96 ? 6.839 1.764 -16.352 1.00 92.50 96 HIS A O 1
ATOM 757 N N . SER A 1 97 ? 7.450 1.636 -14.194 1.00 91.31 97 SER A N 1
ATOM 758 C CA . SER A 1 97 ? 6.911 0.298 -13.955 1.00 91.31 97 SER A CA 1
ATOM 759 C C . SER A 1 97 ? 5.397 0.235 -14.145 1.00 91.31 97 SER A C 1
ATOM 761 O O . SER A 1 97 ? 4.914 -0.661 -14.838 1.00 91.31 97 SER A O 1
ATOM 763 N N . LEU A 1 98 ? 4.654 1.223 -13.635 1.00 91.94 98 LEU A N 1
ATOM 764 C CA . LEU A 1 98 ? 3.208 1.324 -13.855 1.00 91.94 98 LEU A CA 1
ATOM 765 C C . LEU A 1 98 ? 2.854 1.493 -15.337 1.00 91.94 98 LEU A C 1
ATOM 767 O O . LEU A 1 98 ? 1.957 0.815 -15.839 1.00 91.94 98 LEU A O 1
ATOM 771 N N . LYS A 1 99 ? 3.546 2.399 -16.041 1.00 93.19 99 LYS A N 1
ATOM 772 C CA . LYS A 1 99 ? 3.271 2.707 -17.454 1.00 93.19 99 LYS A CA 1
ATOM 773 C C . LYS A 1 99 ? 3.599 1.538 -18.372 1.00 93.19 99 LYS A C 1
ATOM 775 O O . LYS A 1 99 ? 2.768 1.170 -19.193 1.00 93.19 99 LYS A O 1
ATOM 780 N N . SER A 1 100 ? 4.780 0.942 -18.213 1.00 93.69 100 SER A N 1
ATOM 781 C CA . SER A 1 100 ? 5.232 -0.191 -19.036 1.00 93.69 100 SER A CA 1
ATOM 782 C C . SER A 1 100 ? 4.335 -1.426 -18.911 1.00 93.69 100 SER A C 1
ATOM 784 O O . SER A 1 100 ? 4.305 -2.241 -19.826 1.00 93.69 100 SER A O 1
ATOM 786 N N . ARG A 1 101 ? 3.575 -1.544 -17.814 1.00 92.50 101 ARG A N 1
ATOM 787 C CA . ARG A 1 101 ? 2.639 -2.650 -17.543 1.00 92.50 101 ARG A CA 1
ATOM 788 C C . ARG A 1 101 ? 1.164 -2.272 -17.719 1.00 92.50 101 ARG A C 1
ATOM 790 O O . ARG A 1 101 ? 0.294 -3.069 -17.395 1.00 92.50 101 ARG A O 1
ATOM 797 N N . GLY A 1 102 ? 0.856 -1.051 -18.167 1.00 93.88 102 GLY A N 1
ATOM 798 C CA . GLY A 1 102 ? -0.531 -0.599 -18.345 1.00 93.88 102 GLY A CA 1
ATOM 799 C C . GLY A 1 102 ? -1.355 -0.524 -17.049 1.00 93.88 102 GLY A C 1
ATOM 800 O O . GLY A 1 102 ? -2.581 -0.517 -17.095 1.00 93.88 102 GLY A O 1
ATOM 801 N N . LEU A 1 103 ? -0.711 -0.439 -15.879 1.00 94.19 103 LEU A N 1
ATOM 802 C CA . LEU A 1 103 ? -1.389 -0.489 -14.575 1.00 94.19 103 LEU A CA 1
ATOM 803 C C . LEU A 1 103 ? -2.066 0.831 -14.184 1.00 94.19 103 LEU A C 1
ATOM 805 O O . LEU A 1 103 ? -2.832 0.867 -13.223 1.00 94.19 103 LEU A O 1
ATOM 809 N N . GLY A 1 104 ? -1.811 1.916 -14.923 1.00 93.25 104 GLY A N 1
ATOM 810 C CA . GLY A 1 104 ? -2.337 3.248 -14.614 1.00 93.25 104 GLY A CA 1
ATOM 811 C C . GLY A 1 104 ? -3.860 3.279 -14.466 1.00 93.25 104 GLY A C 1
ATOM 812 O O . GLY A 1 104 ? -4.369 3.810 -13.481 1.00 93.25 104 GLY A O 1
ATOM 813 N N . GLU A 1 105 ? -4.596 2.645 -15.382 1.00 93.44 105 GLU A N 1
ATOM 814 C CA . GLU A 1 105 ? -6.060 2.582 -15.286 1.00 93.44 105 GLU A CA 1
ATOM 815 C C . GLU A 1 105 ? -6.538 1.776 -14.076 1.00 93.44 105 GLU A C 1
ATOM 817 O O . GLU A 1 105 ? -7.512 2.169 -13.433 1.00 93.44 105 GLU A O 1
ATOM 822 N N . LYS A 1 106 ? -5.854 0.673 -13.736 1.00 94.38 106 LYS A N 1
ATOM 823 C CA . LYS A 1 106 ? -6.183 -0.135 -12.552 1.00 94.38 106 LYS A CA 1
ATOM 824 C C . LYS A 1 106 ? -6.011 0.692 -11.268 1.00 94.38 106 LYS A C 1
ATOM 826 O O . LYS A 1 106 ? -6.899 0.689 -10.418 1.00 94.38 106 LYS A O 1
ATOM 831 N N . MET A 1 107 ? -4.927 1.468 -11.166 1.00 93.19 107 MET A N 1
ATOM 832 C CA . MET A 1 107 ? -4.671 2.372 -10.033 1.00 93.19 107 MET A CA 1
ATOM 833 C C . MET A 1 107 ? -5.739 3.467 -9.909 1.00 93.19 107 MET A C 1
ATOM 835 O O . MET A 1 107 ? -6.222 3.750 -8.813 1.00 93.19 107 MET A O 1
ATOM 839 N N . ILE A 1 108 ? -6.140 4.066 -11.035 1.00 93.25 108 ILE A N 1
ATOM 840 C CA . ILE A 1 108 ? -7.181 5.101 -11.063 1.00 93.25 108 ILE A CA 1
ATOM 841 C C . ILE A 1 108 ? -8.531 4.516 -10.636 1.00 93.25 108 ILE A C 1
ATOM 843 O O . ILE A 1 108 ? -9.195 5.091 -9.772 1.00 93.25 108 ILE A O 1
ATOM 847 N N . LYS A 1 109 ? -8.922 3.360 -11.190 1.00 94.62 109 LYS A N 1
ATOM 848 C CA . LYS A 1 109 ? -10.178 2.676 -10.838 1.00 94.62 109 LYS A CA 1
ATOM 849 C C . LYS A 1 109 ? -10.234 2.341 -9.350 1.00 94.62 109 LYS A C 1
ATOM 851 O O . LYS A 1 109 ? -11.249 2.613 -8.717 1.00 94.62 109 LYS A O 1
ATOM 856 N N . PHE A 1 110 ? -9.134 1.846 -8.785 1.00 95.12 110 PHE A N 1
ATOM 857 C CA . PHE A 1 110 ? -9.012 1.582 -7.352 1.00 95.12 110 PHE A CA 1
ATOM 858 C C . PHE A 1 110 ? -9.273 2.831 -6.490 1.00 95.12 110 PHE A C 1
ATOM 860 O O . PHE A 1 110 ? -10.089 2.811 -5.567 1.00 95.12 110 PHE A O 1
ATOM 867 N N . ALA A 1 111 ? -8.633 3.956 -6.818 1.00 92.31 111 ALA A N 1
ATOM 868 C CA . ALA A 1 111 ? -8.831 5.207 -6.083 1.00 92.31 111 ALA A CA 1
ATOM 869 C C . ALA A 1 111 ? -10.261 5.769 -6.241 1.00 92.31 111 ALA A C 1
ATOM 871 O O . ALA A 1 111 ? -10.811 6.404 -5.330 1.00 92.31 111 ALA A O 1
ATOM 872 N N . GLN A 1 112 ? -10.880 5.546 -7.404 1.00 92.38 112 GLN A N 1
ATOM 873 C CA . GLN A 1 112 ? -12.266 5.928 -7.680 1.00 92.38 112 GLN A CA 1
ATOM 874 C C . GLN A 1 112 ? -13.272 5.056 -6.920 1.00 92.38 112 GLN A C 1
ATOM 876 O O . GLN A 1 112 ? -14.272 5.591 -6.444 1.00 92.38 112 GLN A O 1
ATOM 881 N N . SER A 1 113 ? -12.985 3.764 -6.727 1.00 92.06 113 SER A N 1
ATOM 882 C CA . SER A 1 113 ? -13.829 2.831 -5.966 1.00 92.06 113 SER A CA 1
ATOM 883 C C . SER A 1 113 ? -13.695 2.964 -4.445 1.00 92.06 113 SER A C 1
ATOM 885 O O . SER A 1 113 ? -14.302 2.194 -3.707 1.00 92.06 113 SER A O 1
ATOM 887 N N . GLY A 1 114 ? -12.927 3.944 -3.958 1.00 90.12 114 GLY A N 1
ATOM 888 C CA . GLY A 1 114 ? -12.777 4.232 -2.529 1.00 90.12 114 GLY A CA 1
ATOM 889 C C . GLY A 1 114 ? -11.569 3.577 -1.866 1.00 90.12 114 GLY A C 1
ATOM 8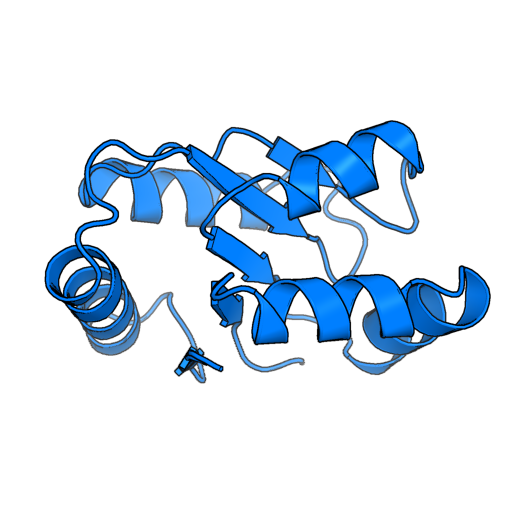90 O O . GLY A 1 114 ? -11.404 3.742 -0.658 1.00 90.12 114 GLY A O 1
ATOM 891 N N . GLY A 1 115 ? -10.723 2.897 -2.642 1.00 93.12 115 GLY A N 1
ATOM 892 C CA . GLY A 1 115 ? -9.417 2.444 -2.188 1.00 93.12 115 GLY A CA 1
ATOM 893 C C . GLY A 1 115 ? -8.516 3.617 -1.803 1.00 93.12 115 GLY A C 1
ATOM 894 O O . GLY A 1 115 ? -8.613 4.706 -2.382 1.00 93.12 115 GLY A O 1
ATOM 895 N N . VAL A 1 116 ? -7.656 3.404 -0.808 1.00 93.56 116 VAL A N 1
ATOM 896 C CA . VAL A 1 116 ? -6.777 4.445 -0.268 1.00 93.56 116 VAL A CA 1
ATOM 897 C C . VAL A 1 116 ? -5.324 4.115 -0.553 1.00 93.56 116 VAL A C 1
ATOM 899 O O . VAL A 1 116 ? -4.816 3.083 -0.120 1.00 93.56 116 VAL A O 1
ATOM 902 N N . PHE A 1 117 ? -4.645 5.034 -1.238 1.00 92.69 117 PHE A N 1
ATOM 903 C CA . PHE A 1 117 ? -3.189 5.038 -1.301 1.00 92.69 117 PHE A CA 1
ATOM 904 C C . PHE A 1 117 ? -2.615 5.841 -0.137 1.00 92.69 117 PHE A C 1
ATOM 906 O O . PHE A 1 117 ? -3.075 6.956 0.130 1.00 92.69 117 PHE A O 1
ATOM 913 N N . ILE A 1 118 ? -1.604 5.276 0.518 1.00 90.31 118 ILE A N 1
ATOM 914 C CA . ILE A 1 118 ? -0.817 5.930 1.564 1.00 90.31 118 ILE A CA 1
ATOM 915 C C . ILE A 1 118 ? 0.652 5.819 1.154 1.00 90.31 118 ILE A C 1
ATOM 917 O O . ILE A 1 118 ? 1.177 4.717 1.062 1.00 90.31 118 ILE A O 1
ATOM 921 N N . GLY A 1 119 ? 1.323 6.935 0.882 1.00 84.44 119 GLY A N 1
ATOM 922 C CA . GLY A 1 119 ? 2.712 6.929 0.412 1.00 84.44 119 GLY A CA 1
ATOM 923 C C . GLY A 1 119 ? 3.559 8.029 1.037 1.00 84.44 119 GLY A C 1
ATOM 924 O O . GLY A 1 119 ? 3.011 9.036 1.487 1.00 84.44 119 GLY A O 1
ATOM 925 N N . GLY A 1 120 ? 4.874 7.790 1.090 1.00 71.56 120 GLY A N 1
ATOM 926 C CA . GLY A 1 120 ? 5.909 8.767 1.468 1.00 71.56 120 GLY A CA 1
ATOM 927 C C . GLY A 1 120 ? 6.446 9.566 0.269 1.00 71.56 120 GLY A C 1
ATOM 928 O O . GLY A 1 120 ? 6.125 9.237 -0.876 1.00 71.56 120 GLY A O 1
ATOM 929 N N . VAL A 1 121 ? 7.286 10.589 0.499 1.00 65.56 121 VAL A N 1
ATOM 930 C CA . VAL A 1 121 ? 8.005 11.254 -0.607 1.00 65.56 121 VAL A CA 1
ATOM 931 C C . VAL A 1 121 ? 9.004 10.285 -1.238 1.00 65.56 121 VAL A C 1
ATOM 933 O O . VAL A 1 121 ? 9.595 9.424 -0.585 1.00 65.56 121 VAL A O 1
ATOM 936 N N . ALA A 1 122 ? 9.177 10.451 -2.538 1.00 60.53 122 ALA A N 1
ATOM 937 C CA . ALA A 1 122 ? 10.262 9.872 -3.290 1.00 60.53 122 ALA A CA 1
ATOM 938 C C . ALA A 1 122 ? 11.597 10.581 -3.059 1.00 60.53 122 ALA A C 1
ATOM 940 O O . ALA A 1 122 ? 11.639 11.807 -2.984 1.00 60.53 122 ALA A O 1
ATOM 941 N N . GLU A 1 123 ? 12.669 9.800 -3.002 1.00 52.50 123 GLU A N 1
ATOM 942 C CA . GLU A 1 123 ? 14.051 10.292 -2.942 1.00 52.50 123 GLU A CA 1
ATOM 943 C C . GLU A 1 123 ? 14.666 10.394 -4.343 1.00 52.50 123 GLU A C 1
ATOM 945 O O . GLU A 1 123 ? 14.359 9.522 -5.199 1.00 52.50 123 GLU A O 1
#

Foldseek 3Di:
DAEDEAQDCPDPVNLVVVLCVCVVVVVAQFEAEEEELADPPVCPQVVVVQVSCVVSRYHHDAYDYLVPPDDVVSVVVNLVGLEYEYEAEDPVSNVCSCVVVVVVVVVVVSVVVNRYYYYHYHD

Secondary structure (DSSP, 8-state):
-EEEE-S-SSSHHHHHHHHHHHHHTT-TT-EEEEEESS--TT-HHHHHHHHHHHTTT-EEEEEEESSSS--HHHHHHHHTSSEEEE-SS-HHHHHHHHHHTTTHHHHHHHHHTT-EEEEPPP-

pLDDT: mean 89.38, std 8.69, range [52.5, 97.75]

Sequence (123 aa):
MKLALLSTQETESGATAVKFLVESLSFKDTSAAFIASQPDAERYFFNKARDGYESIGVNLDTYIDFESGFDETLMDRVLSKPIVHLSGGNTYRFLHSLKSRGLGEKMIKFAQSGGVFIGGVAE

Radius of gyration: 13.33 Å; chains: 1; bounding box: 29×25×35 Å